Protein AF-A0A370ATW2-F1 (afdb_monomer_lite)

Foldseek 3Di:
DDDDPDDDDDDVVPPPPPPPVCVVVPVVVVVVVVVVVVVVVVVVVVVVVVVVVVPPPVVVVVPDPDDPDHDPCLVVVLVVLVVVLVVQLVVVCVVVPQPLVSQQVSQLVSLLSNLDSVCDDPCCVVCVVVSNCCSRVVSVVVCCCCCPVVVDRDD

Structure (mmCIF, N/CA/C/O backbone):
data_AF-A0A370ATW2-F1
#
_entry.id   AF-A0A370ATW2-F1
#
loop_
_atom_site.group_PDB
_atom_site.id
_atom_site.type_symbol
_atom_site.label_atom_id
_atom_site.label_alt_id
_atom_site.label_comp_id
_atom_site.label_asym_id
_atom_site.label_entity_id
_atom_site.label_seq_id
_atom_site.pdbx_PDB_ins_code
_atom_site.Cartn_x
_atom_site.Cartn_y
_atom_site.Cartn_z
_atom_site.occupancy
_atom_site.B_iso_or_equiv
_atom_site.auth_seq_id
_atom_site.auth_comp_id
_atom_site.auth_asym_id
_atom_site.auth_atom_id
_atom_site.pdbx_PDB_model_num
ATOM 1 N N . MET A 1 1 ? 59.783 -44.662 0.770 1.00 38.22 1 MET A N 1
ATOM 2 C CA . MET A 1 1 ? 60.346 -43.336 0.464 1.00 38.22 1 MET A CA 1
ATOM 3 C C . MET A 1 1 ? 59.428 -42.756 -0.615 1.00 38.22 1 MET A C 1
ATOM 5 O O . MET A 1 1 ? 59.588 -43.138 -1.762 1.00 38.22 1 MET A O 1
ATOM 9 N N . THR A 1 2 ? 58.209 -42.333 -0.234 1.00 39.38 2 THR A N 1
ATOM 10 C CA . THR A 1 2 ? 57.824 -40.945 0.169 1.00 39.38 2 THR A CA 1
ATOM 11 C C . THR A 1 2 ? 57.839 -40.031 -1.059 1.00 39.38 2 THR A C 1
ATOM 13 O O . THR A 1 2 ? 58.892 -39.935 -1.669 1.00 39.38 2 THR A O 1
ATOM 16 N N . GLU A 1 3 ? 56.801 -39.346 -1.531 1.00 46.59 3 GLU A N 1
ATOM 17 C CA . GLU A 1 3 ? 55.401 -39.045 -1.178 1.00 46.59 3 GLU A CA 1
ATOM 18 C C . GLU A 1 3 ? 54.731 -38.719 -2.542 1.00 46.59 3 GLU A C 1
ATOM 20 O O . GLU A 1 3 ? 55.432 -38.392 -3.490 1.00 46.59 3 GLU A O 1
ATOM 25 N N . GLU A 1 4 ? 53.455 -38.977 -2.804 1.00 47.84 4 GLU A N 1
ATOM 26 C CA . GLU A 1 4 ? 52.400 -37.955 -2.745 1.00 47.84 4 GLU A CA 1
ATOM 27 C C . GLU A 1 4 ? 51.065 -38.700 -2.900 1.00 47.84 4 GLU A C 1
ATOM 29 O O . GLU A 1 4 ? 50.554 -38.931 -3.994 1.00 47.84 4 GLU A O 1
ATOM 34 N N . PHE A 1 5 ? 50.527 -39.149 -1.770 1.00 47.31 5 PHE A N 1
ATOM 35 C CA . PHE A 1 5 ? 49.163 -39.654 -1.652 1.00 47.31 5 PHE A CA 1
ATOM 36 C C . PHE A 1 5 ? 48.330 -38.601 -0.919 1.00 47.31 5 PHE A C 1
ATOM 38 O O . PHE A 1 5 ? 47.852 -38.843 0.178 1.00 47.31 5 PHE A O 1
ATOM 45 N N . ILE A 1 6 ? 48.259 -37.387 -1.465 1.00 50.69 6 ILE A N 1
ATOM 46 C CA . ILE A 1 6 ? 47.409 -36.270 -1.020 1.00 50.69 6 ILE A CA 1
ATOM 47 C C . ILE A 1 6 ? 47.307 -35.408 -2.292 1.00 50.69 6 ILE A C 1
ATOM 49 O O . ILE A 1 6 ? 48.334 -34.986 -2.798 1.00 50.69 6 ILE A O 1
ATOM 53 N N . VAL A 1 7 ? 46.199 -35.285 -3.019 1.00 45.03 7 VAL A N 1
ATOM 54 C CA . VAL A 1 7 ? 45.039 -34.437 -2.724 1.00 45.03 7 VAL A CA 1
ATOM 55 C C . VAL A 1 7 ? 43.894 -34.899 -3.650 1.00 45.03 7 VAL A C 1
ATOM 57 O O . VAL A 1 7 ? 43.773 -34.464 -4.793 1.00 45.03 7 VAL A O 1
ATOM 60 N N . LEU A 1 8 ? 43.036 -35.790 -3.170 1.00 54.31 8 LEU A N 1
ATOM 61 C CA . LEU A 1 8 ? 41.600 -35.673 -3.436 1.00 54.31 8 LEU A CA 1
ATOM 62 C C . LEU A 1 8 ? 40.987 -35.190 -2.122 1.00 54.31 8 LEU A C 1
ATOM 64 O O . LEU A 1 8 ? 41.575 -35.462 -1.082 1.00 54.31 8 LEU A O 1
ATOM 68 N N . GLU A 1 9 ? 39.831 -34.521 -2.181 1.00 50.91 9 GLU A N 1
ATOM 69 C CA . GLU A 1 9 ? 39.015 -34.105 -1.021 1.00 50.91 9 GLU A CA 1
ATOM 70 C C . GLU A 1 9 ? 39.275 -32.674 -0.516 1.00 50.91 9 GLU A C 1
ATOM 72 O O . GLU A 1 9 ? 39.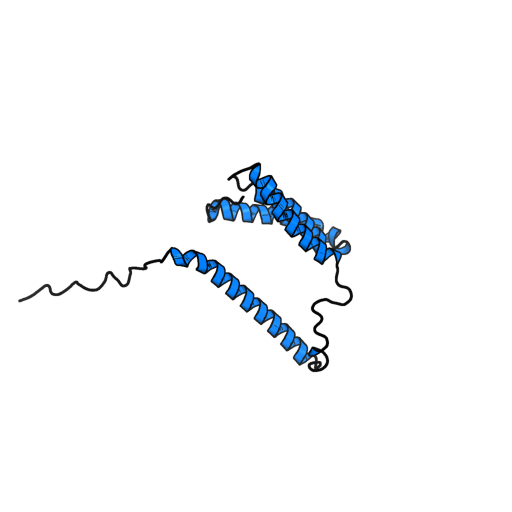836 -32.503 0.556 1.00 50.91 9 GLU A O 1
ATOM 77 N N . ASN A 1 10 ? 38.872 -31.631 -1.271 1.00 45.56 10 ASN A N 1
ATOM 78 C CA . ASN A 1 10 ? 38.431 -30.331 -0.699 1.00 45.56 10 ASN A CA 1
ATOM 79 C C . ASN A 1 10 ? 37.856 -29.306 -1.717 1.00 45.56 10 ASN A C 1
ATOM 81 O O . ASN A 1 10 ? 38.013 -28.101 -1.542 1.00 45.56 10 ASN A O 1
ATOM 85 N N . SER A 1 11 ? 37.169 -29.728 -2.784 1.00 53.19 11 SER A N 1
ATOM 86 C CA . SER A 1 11 ? 36.481 -28.790 -3.703 1.00 53.19 11 SER A CA 1
ATOM 87 C C . SER A 1 11 ? 34.951 -28.889 -3.696 1.00 53.19 11 SER A C 1
ATOM 89 O O . SER A 1 11 ? 34.297 -27.957 -4.157 1.00 53.19 11 SER A O 1
ATOM 91 N N . ASP A 1 12 ? 34.364 -29.925 -3.088 1.00 54.69 12 ASP A N 1
ATOM 92 C CA . ASP A 1 12 ? 32.900 -30.065 -3.017 1.00 54.69 12 ASP A CA 1
ATOM 93 C C . ASP A 1 12 ? 32.266 -29.319 -1.832 1.00 54.69 12 ASP A C 1
ATOM 95 O O . ASP A 1 12 ? 31.125 -28.872 -1.936 1.00 54.69 12 ASP A O 1
ATOM 99 N N . PHE A 1 13 ? 33.004 -29.085 -0.737 1.00 54.44 13 PHE A N 1
ATOM 100 C CA . PHE A 1 13 ? 32.478 -28.405 0.462 1.00 54.44 13 PHE A CA 1
ATOM 101 C C . PHE A 1 13 ? 32.193 -26.905 0.244 1.00 54.44 13 PHE A C 1
ATOM 103 O O . PHE A 1 13 ? 31.425 -26.295 0.985 1.00 54.44 13 PHE A O 1
ATOM 110 N N . LEU A 1 14 ? 32.787 -26.311 -0.796 1.00 55.69 14 LEU A N 1
ATOM 111 C CA . LEU A 1 14 ? 32.572 -24.919 -1.208 1.00 55.69 14 LEU A CA 1
ATOM 112 C C . LEU A 1 14 ? 31.822 -24.806 -2.543 1.00 55.69 14 LEU A C 1
ATOM 114 O O . LEU A 1 14 ? 31.679 -23.707 -3.080 1.00 55.69 14 LEU A O 1
ATOM 118 N N . SER A 1 15 ? 31.300 -25.918 -3.070 1.00 45.50 15 SER A N 1
ATOM 119 C CA . SER A 1 15 ? 30.421 -25.905 -4.238 1.00 45.50 15 SER A CA 1
ATOM 120 C C . SER A 1 15 ? 28.980 -25.631 -3.791 1.00 45.50 15 SER A C 1
ATOM 122 O O . SER A 1 15 ? 28.119 -26.503 -3.696 1.00 45.50 15 SER A O 1
ATOM 124 N N . ILE A 1 16 ? 28.697 -24.370 -3.456 1.00 62.22 16 ILE A N 1
ATOM 125 C CA . ILE A 1 16 ? 27.320 -23.931 -3.230 1.00 62.22 16 ILE A CA 1
ATOM 126 C C . ILE A 1 16 ? 26.632 -23.854 -4.603 1.00 62.22 16 ILE A C 1
ATOM 128 O O . ILE A 1 16 ? 26.653 -22.850 -5.312 1.00 62.22 16 ILE A O 1
ATOM 132 N N . SER A 1 17 ? 26.075 -24.988 -5.029 1.00 55.19 17 SER A N 1
ATOM 133 C CA . SER A 1 17 ? 25.176 -25.057 -6.177 1.00 55.19 17 SER A CA 1
ATOM 134 C C . SER A 1 17 ? 23.873 -24.369 -5.777 1.00 55.19 17 SER A C 1
ATOM 136 O O . SER A 1 17 ? 22.987 -24.962 -5.158 1.00 55.19 17 SER A O 1
ATOM 138 N N . ILE A 1 18 ? 23.799 -23.062 -6.031 1.00 60.59 18 ILE A N 1
ATOM 139 C CA . ILE A 1 18 ? 22.557 -22.310 -5.883 1.00 60.59 18 ILE A CA 1
ATOM 140 C C . ILE A 1 18 ? 21.663 -22.745 -7.034 1.00 60.59 18 ILE A C 1
ATOM 142 O O . ILE A 1 18 ? 21.848 -22.338 -8.177 1.00 60.59 18 ILE A O 1
ATOM 146 N N . ASP A 1 19 ? 20.689 -23.588 -6.715 1.00 61.97 19 ASP A N 1
ATOM 147 C CA . ASP A 1 19 ? 19.604 -23.935 -7.618 1.00 61.97 19 ASP A CA 1
ATOM 148 C C . ASP A 1 19 ? 18.738 -22.682 -7.847 1.00 61.97 19 ASP A C 1
ATOM 150 O O . ASP A 1 19 ? 17.821 -22.356 -7.078 1.00 61.97 19 ASP A O 1
ATOM 154 N N . PHE A 1 20 ? 19.098 -21.910 -8.877 1.00 57.88 20 PHE A N 1
ATOM 155 C CA . PHE A 1 20 ? 18.427 -20.665 -9.251 1.00 57.88 20 PHE A CA 1
ATOM 156 C C . PHE A 1 20 ? 16.940 -20.887 -9.565 1.00 57.88 20 PHE A C 1
ATOM 158 O O . PHE A 1 20 ? 16.147 -19.956 -9.393 1.00 57.88 20 PHE A O 1
ATOM 165 N N . GLU A 1 21 ? 16.529 -22.115 -9.913 1.00 64.8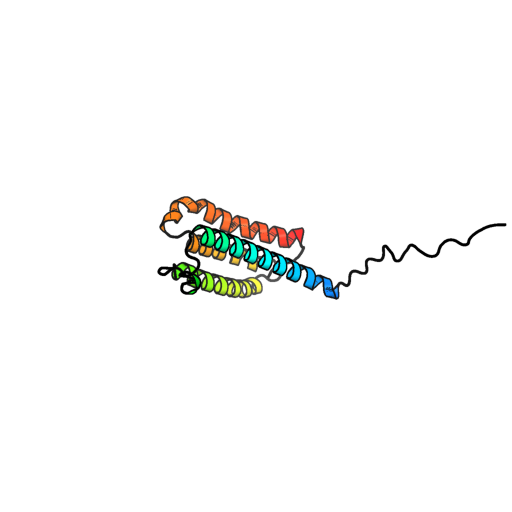1 21 GLU A N 1
ATOM 166 C CA . GLU A 1 21 ? 15.119 -22.454 -10.111 1.00 64.81 21 GLU A CA 1
ATOM 167 C C . GLU A 1 21 ? 14.314 -22.388 -8.814 1.00 64.81 21 GLU A C 1
ATOM 169 O O . GLU A 1 21 ? 13.136 -22.063 -8.864 1.00 64.81 21 GLU A O 1
ATOM 174 N N . LYS A 1 22 ? 14.902 -22.613 -7.632 1.00 63.59 22 LYS A N 1
ATOM 175 C CA . LYS A 1 22 ? 14.167 -22.517 -6.350 1.00 63.59 22 LYS A CA 1
ATOM 176 C C . LYS A 1 22 ? 14.321 -21.178 -5.642 1.00 63.59 22 LYS A C 1
ATOM 178 O O . LYS A 1 22 ? 13.530 -20.868 -4.747 1.00 63.59 22 LYS A O 1
ATOM 183 N N . SER A 1 23 ? 15.299 -20.373 -6.048 1.00 64.00 23 SER A N 1
ATOM 184 C CA . SER A 1 23 ? 15.595 -19.075 -5.432 1.00 64.00 23 SER A CA 1
ATOM 185 C C . SER A 1 23 ? 14.386 -18.125 -5.447 1.00 64.00 23 SER A C 1
ATOM 187 O O . SER A 1 23 ? 14.100 -17.459 -4.450 1.00 64.00 23 SER A O 1
ATOM 189 N N . HIS A 1 24 ? 13.581 -18.138 -6.516 1.00 72.56 24 HIS A N 1
ATOM 190 C CA . HIS A 1 24 ? 12.410 -17.259 -6.631 1.00 72.56 24 HIS A CA 1
ATOM 191 C C . HIS A 1 24 ? 11.300 -17.556 -5.602 1.00 72.56 24 HIS A C 1
ATOM 193 O O . HIS A 1 24 ? 10.506 -16.673 -5.284 1.00 72.56 24 HIS A O 1
ATOM 199 N N . LEU A 1 25 ? 11.254 -18.769 -5.035 1.00 78.31 25 LEU A N 1
ATOM 200 C CA . LEU A 1 25 ? 10.297 -19.144 -3.984 1.00 78.31 25 LEU A CA 1
ATOM 201 C C . LEU A 1 25 ? 10.778 -18.779 -2.577 1.00 78.31 25 LEU A C 1
ATOM 203 O O . LEU A 1 25 ? 9.986 -18.808 -1.630 1.00 78.31 25 LEU A O 1
ATOM 207 N N . PHE A 1 26 ? 12.053 -18.424 -2.423 1.00 80.81 26 PHE A N 1
ATOM 208 C CA . PHE A 1 26 ? 12.638 -18.106 -1.127 1.00 80.81 26 PHE A CA 1
ATOM 209 C C . PHE A 1 26 ? 12.012 -16.847 -0.523 1.00 80.81 26 PHE A C 1
ATOM 211 O O . PHE A 1 26 ? 11.554 -16.865 0.622 1.00 80.81 26 PHE A O 1
ATOM 218 N N . PHE A 1 27 ? 11.906 -15.781 -1.320 1.00 77.69 27 PHE A N 1
ATOM 219 C CA . PHE A 1 27 ? 11.308 -14.524 -0.880 1.00 77.69 27 PHE A CA 1
ATOM 220 C C . PHE A 1 27 ? 9.822 -14.684 -0.488 1.00 77.69 27 PHE A C 1
ATOM 222 O O . PHE A 1 27 ? 9.490 -14.359 0.656 1.00 77.69 27 PHE A O 1
ATOM 229 N N . PRO A 1 28 ? 8.934 -15.274 -1.323 1.00 86.56 28 PRO A N 1
ATOM 230 C CA . PRO A 1 28 ? 7.553 -15.563 -0.928 1.00 86.56 28 PRO A CA 1
ATOM 231 C C . PRO A 1 28 ? 7.439 -16.379 0.363 1.00 86.56 28 PRO A C 1
ATOM 233 O O . PRO A 1 28 ? 6.612 -16.068 1.221 1.00 86.56 28 PRO A O 1
ATOM 236 N N . ARG A 1 29 ? 8.287 -17.401 0.537 1.00 88.38 29 ARG A N 1
ATOM 237 C CA . ARG A 1 29 ? 8.251 -18.275 1.717 1.00 88.38 29 ARG A CA 1
ATOM 238 C C . ARG A 1 29 ? 8.594 -17.522 3.002 1.00 88.38 29 ARG A C 1
ATOM 240 O O . ARG A 1 29 ? 7.919 -17.726 4.011 1.00 88.38 29 ARG A O 1
ATOM 247 N N . ILE A 1 30 ? 9.588 -16.632 2.965 1.00 88.56 30 ILE A N 1
ATOM 248 C CA . ILE A 1 30 ? 9.933 -15.778 4.112 1.00 88.56 30 ILE A CA 1
ATOM 249 C C . ILE A 1 30 ? 8.775 -14.842 4.448 1.00 88.56 30 ILE A C 1
ATOM 251 O O . ILE A 1 30 ? 8.374 -14.770 5.609 1.00 88.56 30 ILE A O 1
ATOM 255 N N . ILE A 1 31 ? 8.210 -14.159 3.449 1.00 89.56 31 ILE A N 1
ATOM 256 C CA . ILE A 1 31 ? 7.111 -13.209 3.665 1.00 89.56 31 ILE A CA 1
ATOM 257 C C . ILE A 1 31 ? 5.895 -13.904 4.288 1.00 89.56 31 ILE A C 1
ATOM 259 O O . ILE A 1 31 ? 5.349 -13.404 5.271 1.00 89.56 31 ILE A O 1
ATOM 263 N N . ILE A 1 32 ? 5.513 -15.086 3.791 1.00 92.31 32 ILE A N 1
ATOM 264 C CA . ILE A 1 32 ? 4.426 -15.885 4.380 1.00 92.31 32 ILE A CA 1
ATOM 265 C C . ILE A 1 32 ? 4.744 -16.245 5.836 1.00 92.31 32 ILE A C 1
ATOM 267 O O . ILE A 1 32 ? 3.882 -16.097 6.703 1.00 92.31 32 ILE A O 1
ATOM 271 N N . GLY A 1 33 ? 5.980 -16.662 6.126 1.00 94.44 33 GLY A N 1
ATOM 272 C CA . GLY A 1 33 ? 6.418 -16.955 7.492 1.00 94.44 33 GLY A CA 1
ATOM 273 C C . GLY A 1 33 ? 6.274 -15.753 8.429 1.00 94.44 33 GLY A C 1
ATOM 274 O O . GLY A 1 33 ? 5.727 -15.885 9.524 1.00 94.44 33 GLY A O 1
ATOM 275 N N . VAL A 1 34 ? 6.689 -14.565 7.980 1.00 92.69 34 VAL A N 1
ATOM 276 C CA . VAL A 1 34 ? 6.551 -13.314 8.745 1.00 92.69 34 VAL A CA 1
ATOM 277 C C . VAL A 1 34 ? 5.079 -12.957 8.971 1.00 92.69 34 VAL A C 1
ATOM 279 O O . VAL A 1 34 ? 4.707 -12.594 10.087 1.00 92.69 34 VAL A O 1
ATOM 282 N N . ILE A 1 35 ? 4.221 -13.100 7.955 1.00 93.19 35 ILE A N 1
ATOM 283 C CA . ILE A 1 35 ? 2.777 -12.836 8.077 1.00 93.19 35 ILE A CA 1
ATOM 284 C C . ILE A 1 35 ? 2.138 -13.772 9.111 1.00 93.19 35 ILE A C 1
ATOM 286 O O . ILE A 1 35 ? 1.406 -13.305 9.985 1.00 93.19 35 ILE A O 1
ATOM 290 N N . ILE A 1 36 ? 2.438 -15.074 9.051 1.00 95.75 36 ILE A N 1
ATOM 291 C CA . ILE A 1 36 ? 1.927 -16.060 10.015 1.00 95.75 36 ILE A CA 1
ATOM 292 C C . ILE A 1 36 ? 2.399 -15.715 11.429 1.00 95.75 36 ILE A C 1
ATOM 294 O O . ILE A 1 36 ? 1.594 -15.712 12.358 1.00 95.75 36 ILE A O 1
ATOM 298 N N . LEU A 1 37 ? 3.678 -15.371 11.596 1.00 95.94 37 LEU A N 1
ATOM 299 C CA . LEU A 1 37 ? 4.233 -14.981 12.891 1.00 95.94 37 LEU A CA 1
ATOM 300 C C . LEU A 1 37 ? 3.501 -13.767 13.481 1.00 95.94 37 LEU A C 1
ATOM 302 O O . LEU A 1 37 ? 3.109 -13.787 14.648 1.00 95.94 37 LEU A O 1
ATOM 306 N N . LEU A 1 38 ? 3.276 -12.723 12.680 1.00 92.88 38 LEU A N 1
ATOM 307 C CA . LEU A 1 38 ? 2.530 -11.539 13.114 1.00 92.88 38 LEU A CA 1
ATOM 308 C C . LEU A 1 38 ? 1.089 -11.886 13.500 1.00 92.88 38 LEU A C 1
ATOM 310 O O . LEU A 1 38 ? 0.603 -11.412 14.529 1.00 92.88 38 LEU A O 1
ATOM 314 N N . LEU A 1 39 ? 0.427 -12.746 12.722 1.00 91.44 39 LEU A N 1
ATOM 315 C CA . LEU A 1 39 ? -0.931 -13.208 13.005 1.00 91.44 39 LEU A CA 1
ATOM 316 C C . LEU A 1 39 ? -0.990 -13.957 14.343 1.00 91.44 39 LEU A C 1
ATOM 318 O O . LEU A 1 39 ? -1.857 -13.668 15.169 1.00 91.44 39 LEU A O 1
ATOM 322 N N . VAL A 1 40 ? -0.028 -14.845 14.603 1.00 95.06 40 VAL A N 1
ATOM 323 C CA . VAL A 1 40 ? 0.096 -15.553 15.885 1.00 95.06 40 VAL A CA 1
ATOM 324 C C . VAL A 1 40 ? 0.297 -14.567 17.036 1.00 95.06 40 VAL A C 1
ATOM 326 O O . VAL A 1 40 ? -0.400 -14.666 18.043 1.00 95.06 40 VAL A O 1
ATOM 329 N N . ILE A 1 41 ? 1.185 -13.579 16.894 1.00 94.00 41 ILE A N 1
ATOM 330 C CA . ILE A 1 41 ? 1.428 -12.568 17.938 1.00 94.00 41 ILE A CA 1
ATOM 331 C C . ILE A 1 41 ? 0.148 -11.789 18.263 1.00 94.00 41 ILE A C 1
ATOM 333 O O . ILE A 1 41 ? -0.167 -11.585 19.438 1.00 94.00 41 ILE A O 1
ATOM 337 N N . ILE A 1 42 ? -0.591 -11.349 17.243 1.00 88.12 42 ILE A N 1
ATOM 338 C CA . ILE A 1 42 ? -1.856 -10.626 17.421 1.00 88.12 42 ILE A CA 1
ATOM 339 C C . ILE A 1 42 ? -2.884 -11.527 18.113 1.00 88.12 42 ILE A C 1
ATOM 341 O O . ILE A 1 42 ? -3.494 -11.109 19.100 1.00 88.12 42 ILE A O 1
ATOM 345 N N . GLY A 1 43 ? -3.023 -12.773 17.651 1.00 86.56 43 GLY A N 1
ATOM 346 C CA . GLY A 1 43 ? -3.930 -13.757 18.237 1.00 86.56 43 GLY A CA 1
ATOM 347 C C . GLY A 1 43 ? -3.625 -14.022 19.711 1.00 86.56 43 GLY A C 1
ATOM 348 O O . GLY A 1 43 ? -4.521 -13.948 20.547 1.00 86.56 43 GLY A O 1
ATOM 349 N N . VAL A 1 44 ? -2.355 -14.242 20.059 1.00 89.62 44 VAL A N 1
ATOM 350 C CA . VAL A 1 44 ? -1.924 -14.460 21.448 1.00 89.62 44 VAL A CA 1
ATOM 351 C C . VAL A 1 44 ? -2.197 -13.230 22.312 1.00 89.62 44 VAL A C 1
ATOM 353 O O . VAL A 1 44 ? -2.740 -13.374 23.406 1.00 89.62 44 VAL A O 1
ATOM 356 N N . LYS A 1 45 ? -1.872 -12.018 21.845 1.00 86.81 45 LYS A N 1
ATOM 357 C CA . LYS A 1 45 ? -2.143 -10.779 22.599 1.00 86.81 45 LYS A CA 1
ATOM 358 C C . LYS A 1 45 ? -3.626 -10.621 22.913 1.00 86.81 45 LYS A C 1
ATOM 360 O O . LYS A 1 45 ? -3.985 -10.302 24.048 1.00 86.81 45 LYS A O 1
ATOM 365 N N . GLU A 1 46 ? -4.472 -10.872 21.924 1.00 83.06 46 GLU A N 1
ATOM 366 C CA . GLU A 1 46 ? -5.917 -10.760 22.067 1.00 83.06 46 GLU A CA 1
ATOM 367 C C . GLU A 1 46 ? -6.476 -11.848 22.998 1.00 83.06 46 GLU A C 1
ATOM 369 O O . GLU A 1 46 ? -7.273 -11.550 23.889 1.00 83.06 46 GLU A O 1
ATOM 374 N N . LEU A 1 47 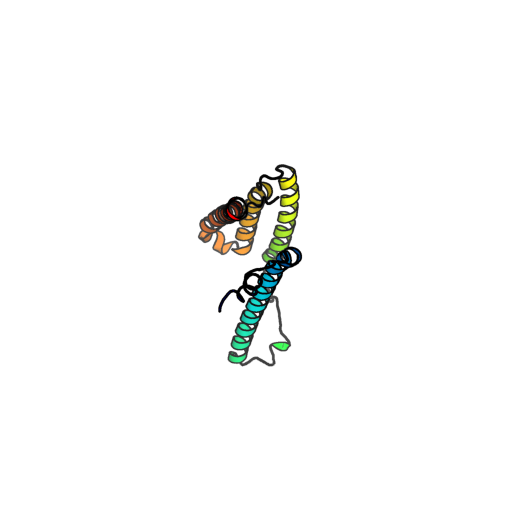? -5.990 -13.089 22.886 1.00 81.50 47 LEU A N 1
ATOM 375 C CA . LEU A 1 47 ? -6.339 -14.178 23.802 1.00 81.50 47 LEU A CA 1
ATOM 376 C C . LEU A 1 47 ? -5.932 -13.862 25.249 1.00 81.50 47 LEU A C 1
ATOM 378 O O . LEU A 1 47 ? -6.751 -13.998 26.155 1.00 81.50 47 LEU A O 1
ATOM 382 N N . VAL A 1 48 ? -4.706 -13.384 25.480 1.00 84.31 48 VAL A N 1
ATOM 383 C CA . VAL A 1 48 ? -4.216 -13.015 26.822 1.00 84.31 48 VAL A CA 1
ATOM 384 C C . VAL A 1 48 ? -5.046 -11.879 27.419 1.00 84.31 48 VAL A C 1
ATOM 386 O O . VAL A 1 48 ? -5.432 -11.949 28.589 1.00 84.31 48 VAL A O 1
ATOM 389 N N . LYS A 1 49 ? -5.363 -10.849 26.624 1.00 81.94 49 LYS A N 1
ATOM 390 C CA . LYS A 1 49 ? -6.230 -9.741 27.047 1.00 81.94 49 LYS A CA 1
ATOM 391 C C . LYS A 1 49 ? -7.611 -10.249 27.478 1.00 81.94 49 LYS A C 1
ATOM 393 O O . LYS A 1 49 ? -8.128 -9.807 28.501 1.00 81.94 49 LYS A O 1
ATOM 398 N N . ARG A 1 50 ? -8.175 -11.215 26.746 1.00 73.31 50 ARG A N 1
ATOM 399 C CA . ARG A 1 50 ? -9.492 -11.812 27.029 1.00 73.31 50 ARG A CA 1
ATOM 400 C C . ARG A 1 50 ? -9.497 -12.728 28.248 1.00 73.31 50 ARG A C 1
ATOM 402 O O . ARG A 1 50 ? -10.431 -12.648 29.041 1.00 73.31 50 ARG A O 1
ATOM 409 N N . ILE A 1 51 ? -8.457 -13.544 28.436 1.00 77.88 51 ILE A N 1
ATOM 410 C CA . ILE A 1 51 ? -8.311 -14.395 29.631 1.00 77.88 51 ILE A CA 1
ATOM 411 C C . ILE A 1 51 ? -8.251 -13.522 30.890 1.00 77.88 51 ILE A C 1
ATOM 413 O O . ILE A 1 51 ? -8.944 -13.802 31.865 1.00 77.88 51 ILE A O 1
ATOM 417 N N . ARG A 1 52 ? -7.494 -12.415 30.851 1.00 76.56 52 ARG A N 1
ATOM 418 C CA . ARG A 1 52 ? -7.432 -11.452 31.965 1.00 76.56 52 ARG A CA 1
ATOM 419 C C . ARG A 1 52 ? -8.761 -10.737 32.234 1.00 76.56 52 ARG A C 1
ATOM 421 O O . ARG A 1 52 ? -8.992 -10.327 33.362 1.00 76.56 52 ARG A O 1
ATOM 428 N N . ALA A 1 53 ? -9.621 -10.593 31.226 1.00 75.25 53 ALA A N 1
ATOM 429 C CA . ALA A 1 53 ? -10.925 -9.943 31.347 1.00 75.25 53 ALA A CA 1
ATOM 430 C C . ALA A 1 53 ? -12.053 -10.877 31.844 1.00 75.25 53 ALA A C 1
ATOM 432 O O . ALA A 1 53 ? -13.192 -10.437 31.950 1.00 75.25 53 ALA A O 1
ATOM 433 N N . GLY A 1 54 ? -11.780 -12.161 32.116 1.00 65.81 54 GLY A N 1
ATOM 434 C CA . GLY A 1 54 ? -12.746 -13.101 32.713 1.00 65.81 54 GLY A CA 1
ATOM 435 C C . GLY A 1 54 ? -13.891 -13.586 31.805 1.00 65.81 54 GLY A C 1
ATOM 436 O O . GLY A 1 54 ? -14.602 -14.516 32.173 1.00 65.81 54 GLY A O 1
ATOM 437 N N . ASN A 1 55 ? -14.043 -13.043 30.593 1.00 59.38 55 ASN A N 1
ATOM 438 C CA . ASN A 1 55 ? -15.185 -13.287 29.696 1.00 59.38 55 ASN A CA 1
ATOM 439 C C . ASN A 1 55 ? -14.925 -14.341 28.600 1.00 59.38 55 ASN A C 1
ATOM 441 O O . ASN A 1 55 ? -15.268 -14.147 27.432 1.00 59.38 55 ASN A O 1
ATOM 445 N N . LEU A 1 56 ? -14.330 -15.489 28.946 1.00 58.03 56 LEU A N 1
ATOM 446 C CA . LEU A 1 56 ? -14.028 -16.546 27.962 1.00 58.03 56 LEU A CA 1
ATOM 447 C C . LEU A 1 56 ? -15.279 -17.177 27.319 1.00 58.03 56 LEU A C 1
ATOM 449 O O . LEU A 1 56 ? -15.232 -17.543 26.147 1.00 58.03 56 LEU A O 1
ATOM 453 N N . LYS A 1 57 ? -16.391 -17.317 28.058 1.00 52.00 57 LYS A N 1
ATOM 454 C CA . LYS A 1 57 ? -17.574 -18.077 27.598 1.00 52.00 57 LYS A CA 1
ATOM 455 C C . LYS A 1 57 ? -18.575 -17.268 26.765 1.00 52.00 57 LYS A C 1
ATOM 457 O O . LYS A 1 57 ? -19.147 -17.819 25.832 1.00 52.00 57 LYS A O 1
ATOM 462 N N . GLU A 1 58 ? -18.757 -15.978 27.037 1.00 52.56 58 GLU A N 1
ATOM 463 C CA . GLU A 1 58 ? -19.651 -15.109 26.245 1.00 52.56 58 GLU A CA 1
ATOM 464 C C . GLU A 1 58 ? -19.013 -14.641 24.925 1.00 52.56 58 GLU A C 1
ATOM 466 O O . GLU A 1 58 ? -19.709 -14.336 23.958 1.00 52.56 58 GLU A O 1
ATOM 471 N N . SER A 1 59 ? -17.679 -14.661 24.838 1.00 49.94 59 SER A N 1
ATOM 472 C CA . SER A 1 59 ? -16.929 -14.098 23.710 1.00 49.94 59 SER A CA 1
ATOM 473 C C . SER A 1 59 ? -16.816 -15.022 22.486 1.00 49.94 59 SER A C 1
ATOM 475 O O . SER A 1 59 ? -16.739 -14.520 21.366 1.00 49.94 59 SER A O 1
ATOM 477 N N . ILE A 1 60 ? -16.880 -16.355 22.643 1.00 53.31 60 ILE A N 1
ATOM 478 C CA . ILE A 1 60 ? -16.847 -17.298 21.497 1.00 53.31 60 ILE A CA 1
ATOM 479 C C . ILE A 1 60 ? -18.081 -17.110 20.597 1.00 53.31 60 ILE A C 1
ATOM 481 O O . ILE A 1 60 ? -17.994 -17.238 19.379 1.00 53.31 60 ILE A O 1
ATOM 485 N N . LYS A 1 61 ? -19.222 -16.732 21.186 1.00 49.97 61 LYS A N 1
ATOM 486 C CA . LYS A 1 61 ? -20.472 -16.464 20.460 1.00 49.97 61 LYS A CA 1
ATOM 487 C C . LYS A 1 61 ? -20.504 -15.070 19.813 1.00 49.97 61 LYS A C 1
ATOM 489 O O . LYS A 1 61 ? -21.335 -14.816 18.949 1.00 49.97 61 LYS A O 1
ATOM 494 N N . GLY A 1 62 ? -19.596 -14.181 20.221 1.00 53.59 62 GLY A N 1
ATOM 495 C CA . GLY A 1 62 ? -19.538 -12.777 19.821 1.00 53.59 62 GLY A CA 1
ATOM 496 C C . GLY A 1 62 ? -18.238 -12.393 19.120 1.00 53.59 62 GLY A C 1
ATOM 497 O O . GLY A 1 62 ? -17.790 -11.259 19.280 1.00 53.59 62 GLY A O 1
ATOM 498 N N . PHE A 1 63 ? -17.603 -13.307 18.373 1.00 51.91 63 PHE A N 1
ATOM 499 C CA . PHE A 1 63 ? -16.431 -12.979 17.554 1.00 51.91 63 PHE A CA 1
ATOM 500 C C . PHE A 1 63 ? -16.848 -12.069 16.386 1.00 51.91 63 PHE A C 1
ATOM 502 O O . PHE A 1 63 ? -17.051 -12.496 15.252 1.00 51.91 63 PHE A O 1
ATOM 509 N N . ARG A 1 64 ? -17.036 -10.788 16.689 1.00 59.19 64 ARG A N 1
ATOM 510 C CA . ARG A 1 64 ? -17.330 -9.738 15.724 1.00 59.19 64 ARG A CA 1
ATOM 511 C C . ARG A 1 64 ? -16.000 -9.189 15.217 1.00 59.19 64 ARG A C 1
ATOM 513 O O . ARG A 1 64 ? -15.330 -8.439 15.913 1.00 59.19 64 ARG A O 1
ATOM 520 N N . PHE A 1 65 ? -15.609 -9.596 14.009 1.00 59.97 65 PHE A N 1
ATOM 521 C CA . PHE A 1 65 ? -14.433 -9.047 13.315 1.00 59.97 65 PHE A CA 1
ATOM 522 C C . PHE A 1 65 ? -14.609 -7.550 12.987 1.00 59.97 65 PHE A C 1
ATOM 524 O O . PHE A 1 65 ? -13.635 -6.822 12.837 1.00 59.97 65 PHE A O 1
ATOM 531 N N . PHE A 1 66 ? -15.864 -7.096 12.919 1.00 59.66 66 PHE A N 1
ATOM 532 C CA . PHE A 1 66 ? -16.258 -5.705 12.731 1.00 59.66 66 PHE A CA 1
ATOM 533 C C . PHE A 1 66 ? -17.047 -5.212 13.942 1.00 59.66 66 PHE A C 1
ATOM 535 O O . PHE A 1 66 ? -18.025 -5.845 14.341 1.00 59.66 66 PHE A O 1
ATOM 542 N N . GLU A 1 67 ? -16.645 -4.074 14.510 1.00 66.69 67 GLU A N 1
ATOM 543 C CA . GLU A 1 67 ? -17.465 -3.359 15.489 1.00 66.69 67 GLU A CA 1
ATOM 544 C C . GLU A 1 67 ? -18.797 -2.915 14.862 1.00 66.69 67 GLU A C 1
ATOM 546 O O . GLU A 1 67 ? -18.901 -2.685 13.655 1.00 66.69 67 GLU A O 1
ATOM 551 N N . GLU A 1 68 ? -19.831 -2.792 15.694 1.00 62.19 68 GLU A N 1
ATOM 552 C CA . GLU A 1 68 ? -21.227 -2.586 15.278 1.00 62.19 68 GLU A CA 1
ATOM 553 C C . GLU A 1 68 ? -21.456 -1.286 14.478 1.00 62.19 68 GLU A C 1
ATOM 555 O O . GLU A 1 68 ? -22.395 -1.211 13.691 1.00 62.19 68 GLU A O 1
ATOM 560 N N . ASN A 1 69 ? -20.543 -0.312 14.586 1.00 66.31 69 ASN A N 1
ATOM 561 C CA . ASN A 1 69 ? -20.523 0.939 13.818 1.00 66.31 69 ASN A CA 1
ATOM 562 C C . ASN A 1 69 ? -19.189 1.146 13.077 1.00 66.31 69 ASN A C 1
ATOM 564 O O . ASN A 1 69 ? -18.590 2.219 13.143 1.00 66.31 69 ASN A O 1
ATOM 568 N N . TYR A 1 70 ? -18.686 0.117 12.389 1.00 68.94 70 TYR A N 1
ATOM 569 C CA . TYR A 1 70 ? -17.454 0.260 11.610 1.00 68.94 70 TYR A CA 1
ATOM 570 C C . TYR A 1 70 ? -17.593 1.306 10.487 1.00 68.94 70 TYR A C 1
ATOM 572 O O . TYR A 1 70 ? -18.642 1.449 9.850 1.00 68.94 70 TYR A O 1
ATOM 580 N N . ASP A 1 71 ? -16.502 2.023 10.213 1.00 78.94 71 ASP A N 1
ATOM 581 C CA . ASP A 1 71 ? -16.453 3.056 9.179 1.00 78.94 71 ASP A CA 1
ATOM 582 C C . ASP A 1 71 ? -16.449 2.418 7.777 1.00 78.94 71 ASP A C 1
ATOM 584 O O . ASP A 1 71 ? -15.410 2.086 7.195 1.00 78.94 71 ASP A O 1
ATOM 588 N N . LYS A 1 72 ? -17.658 2.210 7.242 1.00 81.88 72 LYS A N 1
ATOM 589 C CA . LYS A 1 72 ? -17.901 1.631 5.911 1.00 81.88 72 LYS A CA 1
ATOM 590 C C . LYS A 1 72 ? -17.182 2.411 4.815 1.00 81.88 72 LYS A C 1
ATOM 592 O O . LYS A 1 72 ? -16.687 1.805 3.869 1.00 81.88 72 LYS A O 1
ATOM 597 N N . LEU A 1 73 ? -17.106 3.736 4.943 1.00 84.31 73 LEU A N 1
ATOM 598 C CA . LEU A 1 73 ? -16.467 4.592 3.952 1.00 84.31 73 LEU A CA 1
ATOM 599 C C . LEU A 1 73 ? -14.958 4.348 3.923 1.00 84.31 73 LEU A C 1
ATOM 601 O O . LEU A 1 73 ? -14.394 4.211 2.839 1.00 84.31 73 LEU A O 1
ATOM 605 N N . LYS A 1 74 ? -14.315 4.200 5.086 1.00 84.31 74 LYS A N 1
ATOM 606 C CA . LYS A 1 74 ? -12.896 3.821 5.146 1.00 84.31 74 LYS A CA 1
ATOM 607 C C . LYS A 1 74 ? -12.639 2.447 4.551 1.00 84.31 74 LYS A C 1
ATOM 609 O O . LYS A 1 74 ? -11.683 2.283 3.796 1.00 84.31 74 LYS A O 1
ATOM 614 N N . LEU A 1 75 ? -13.491 1.473 4.857 1.00 85.81 75 LEU A N 1
ATOM 615 C CA . LEU A 1 75 ? -13.304 0.105 4.385 1.00 85.81 75 LEU A CA 1
ATOM 616 C C . LEU A 1 75 ? -13.487 -0.007 2.870 1.00 85.81 75 LEU A C 1
ATOM 618 O O . LEU A 1 75 ? -12.557 -0.386 2.157 1.00 85.81 75 LEU A O 1
ATOM 622 N N . TYR A 1 76 ? -14.663 0.364 2.366 1.00 88.88 76 TYR A N 1
ATOM 623 C CA . TYR A 1 76 ? -14.957 0.263 0.939 1.00 88.88 76 TYR A CA 1
ATOM 624 C C . TYR A 1 76 ? -14.133 1.261 0.126 1.00 88.88 76 TYR A C 1
ATOM 626 O O . TYR A 1 76 ? -13.644 0.912 -0.945 1.00 88.88 76 TYR A O 1
ATOM 634 N N . GLY A 1 77 ? -13.894 2.464 0.655 1.00 87.88 77 GLY A N 1
ATOM 635 C CA . GLY A 1 77 ? -13.039 3.457 0.011 1.00 87.88 77 GLY A CA 1
ATOM 636 C C . GLY A 1 77 ? -11.598 2.976 -0.151 1.00 87.88 77 GLY A C 1
ATOM 637 O O . GLY A 1 77 ? -11.000 3.227 -1.195 1.00 87.88 77 GLY A O 1
ATOM 638 N N . SER A 1 78 ? -11.054 2.230 0.817 1.00 89.19 78 SER A N 1
ATOM 639 C CA . SER A 1 78 ? -9.702 1.666 0.708 1.00 89.19 78 SER A CA 1
ATOM 640 C C . SER A 1 78 ? -9.642 0.589 -0.371 1.00 89.19 78 SER A C 1
ATOM 642 O O . SER A 1 78 ? -8.741 0.605 -1.204 1.00 89.19 78 SER A O 1
ATOM 644 N N . ILE A 1 79 ? -10.632 -0.309 -0.407 1.00 90.94 79 ILE A N 1
ATOM 645 C CA . ILE A 1 79 ? -10.719 -1.372 -1.421 1.00 90.94 79 ILE A CA 1
ATOM 646 C C . ILE A 1 79 ? -10.815 -0.767 -2.827 1.00 90.94 79 ILE A C 1
ATOM 648 O O . ILE A 1 79 ? -10.056 -1.146 -3.718 1.00 90.94 79 ILE A O 1
ATOM 652 N N . VAL A 1 80 ? -11.707 0.211 -3.014 1.00 93.12 80 VAL A N 1
ATOM 653 C CA . VAL A 1 80 ? -11.871 0.909 -4.296 1.00 93.12 80 VAL A CA 1
ATOM 654 C C . VAL A 1 80 ? -10.594 1.655 -4.676 1.00 93.12 80 VAL A C 1
ATOM 656 O O . VAL A 1 80 ? -10.163 1.565 -5.820 1.00 93.12 80 VAL A O 1
ATOM 659 N N . SER A 1 81 ? -9.942 2.335 -3.729 1.00 91.75 81 SER A N 1
ATOM 660 C CA . SER A 1 81 ? -8.687 3.054 -3.995 1.00 91.75 81 SER A CA 1
ATOM 661 C C . SER A 1 81 ? -7.576 2.115 -4.464 1.00 91.75 81 SER A C 1
ATOM 663 O O . SER A 1 81 ? -6.845 2.462 -5.389 1.00 91.75 81 SER A O 1
ATOM 665 N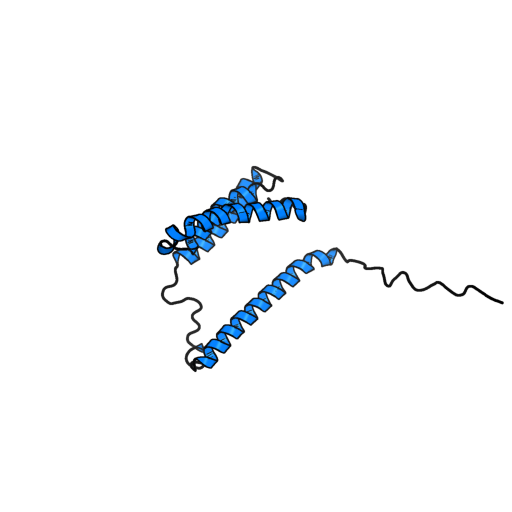 N . VAL A 1 82 ? -7.469 0.917 -3.878 1.00 91.44 82 VAL A N 1
ATOM 666 C CA . VAL A 1 82 ? -6.499 -0.109 -4.299 1.00 91.44 82 VAL A CA 1
ATOM 667 C C . VAL A 1 82 ? -6.812 -0.628 -5.704 1.00 91.44 82 VAL A C 1
ATOM 669 O O . VAL A 1 82 ? -5.910 -0.729 -6.533 1.00 91.44 82 VAL A O 1
ATOM 672 N N . ALA A 1 83 ? -8.081 -0.915 -6.004 1.00 92.94 83 ALA A N 1
ATOM 673 C CA . ALA A 1 83 ? -8.482 -1.342 -7.344 1.00 92.94 83 ALA A CA 1
ATOM 674 C C . ALA A 1 83 ? -8.183 -0.258 -8.397 1.00 92.94 83 ALA A C 1
ATOM 676 O O . ALA A 1 83 ? -7.584 -0.548 -9.434 1.00 92.94 83 ALA A O 1
ATOM 677 N N . CYS A 1 84 ? -8.526 1.000 -8.100 1.00 92.62 84 CYS A N 1
ATOM 678 C CA . CYS A 1 84 ? -8.204 2.147 -8.947 1.00 92.62 84 CYS A CA 1
ATOM 679 C C . CYS A 1 84 ? -6.693 2.298 -9.144 1.00 92.62 84 CYS A C 1
ATOM 681 O O . CYS A 1 84 ? -6.252 2.540 -10.262 1.00 92.62 84 CYS A O 1
ATOM 683 N N . TYR A 1 85 ? -5.894 2.131 -8.089 1.00 90.50 85 TYR A N 1
ATOM 684 C CA . TYR A 1 85 ? -4.437 2.216 -8.168 1.00 90.50 85 TYR A CA 1
ATOM 685 C C . TYR A 1 85 ? -3.850 1.214 -9.166 1.00 90.50 85 TYR A C 1
ATOM 687 O O . TYR A 1 85 ? -3.079 1.615 -10.034 1.00 90.50 85 TYR A O 1
ATOM 695 N N . PHE A 1 86 ? -4.252 -0.059 -9.105 1.00 90.00 86 PHE A N 1
ATOM 696 C CA . PHE A 1 86 ? -3.773 -1.057 -10.067 1.00 90.00 86 PHE A CA 1
ATOM 697 C C . PHE A 1 86 ? -4.214 -0.747 -11.498 1.00 90.00 86 PHE A C 1
ATOM 699 O O . PHE A 1 86 ? -3.419 -0.872 -12.427 1.00 90.00 86 PHE A O 1
ATOM 706 N N . TYR A 1 87 ? -5.455 -0.290 -11.671 1.00 91.31 87 TYR A N 1
ATOM 707 C CA . TYR A 1 87 ? -5.975 0.098 -12.978 1.00 91.31 87 TYR A CA 1
ATOM 708 C C . TYR A 1 87 ? -5.202 1.279 -13.590 1.00 91.31 87 TYR A C 1
ATOM 710 O O . TYR A 1 87 ? -4.778 1.220 -14.744 1.00 91.31 87 TYR A O 1
ATOM 718 N N . PHE A 1 88 ? -4.967 2.342 -12.815 1.00 88.75 88 PHE A N 1
ATOM 719 C CA . PHE A 1 88 ? -4.217 3.507 -13.287 1.00 88.75 88 PHE A CA 1
ATOM 720 C C . PHE A 1 88 ? -2.733 3.208 -13.497 1.00 88.75 88 PHE A C 1
ATOM 722 O O . PHE A 1 88 ? -2.154 3.750 -14.436 1.00 88.75 88 PHE A O 1
ATOM 729 N N . MET A 1 89 ? -2.134 2.335 -12.683 1.00 87.19 89 MET A N 1
ATOM 730 C CA . MET A 1 89 ? -0.742 1.925 -12.861 1.00 87.19 89 MET A CA 1
ATOM 731 C C . MET A 1 89 ? -0.534 1.266 -14.228 1.00 87.19 89 MET A C 1
ATOM 733 O O . MET A 1 89 ? 0.414 1.627 -14.917 1.00 87.19 89 MET A O 1
ATOM 737 N N . ASP A 1 90 ? -1.427 0.363 -14.651 1.00 86.31 90 ASP A N 1
ATOM 738 C CA . ASP A 1 90 ? -1.340 -0.265 -15.979 1.00 86.31 90 ASP A CA 1
ATOM 739 C C . ASP A 1 90 ? -1.498 0.774 -17.100 1.00 86.31 90 ASP A C 1
ATOM 741 O O . ASP A 1 90 ? -0.689 0.831 -18.025 1.00 86.31 90 ASP A O 1
ATOM 745 N N . ILE A 1 91 ? -2.487 1.666 -16.995 1.00 87.88 91 ILE A N 1
ATOM 746 C CA . ILE A 1 91 ? -2.710 2.705 -18.011 1.00 87.88 91 ILE A CA 1
ATOM 747 C C . ILE A 1 91 ? -1.500 3.632 -18.133 1.00 87.88 91 ILE A C 1
ATOM 749 O O . ILE A 1 91 ? -0.990 3.828 -19.233 1.00 87.88 91 ILE A O 1
ATOM 753 N N . ILE A 1 92 ? -1.037 4.211 -17.024 1.00 85.56 92 ILE A N 1
ATOM 754 C CA . ILE A 1 92 ? 0.051 5.197 -17.026 1.00 85.56 92 ILE A CA 1
ATOM 755 C C . ILE A 1 92 ? 1.386 4.522 -17.364 1.00 85.56 92 ILE A C 1
ATOM 757 O O . ILE A 1 92 ? 2.181 5.096 -18.110 1.00 85.56 92 ILE A O 1
ATOM 761 N N . GLY A 1 93 ? 1.609 3.292 -16.896 1.00 83.19 93 GLY A N 1
ATOM 762 C CA . GLY A 1 93 ? 2.791 2.501 -17.241 1.00 83.19 93 GLY A CA 1
ATOM 763 C C . GLY A 1 93 ? 2.898 2.218 -18.741 1.00 83.19 93 GLY A C 1
ATOM 764 O O . GLY A 1 93 ? 3.988 2.289 -19.307 1.00 83.19 93 GLY A O 1
ATOM 765 N N . ARG A 1 94 ? 1.767 2.018 -19.438 1.00 83.75 94 ARG A N 1
ATOM 766 C CA . ARG A 1 94 ? 1.752 1.901 -20.910 1.00 83.75 94 ARG A CA 1
ATOM 767 C C . ARG A 1 94 ? 2.157 3.192 -21.625 1.00 83.75 94 ARG A C 1
ATOM 769 O O . ARG A 1 94 ? 2.728 3.113 -22.709 1.00 83.75 94 ARG A O 1
ATOM 776 N N . PHE A 1 95 ? 1.881 4.365 -21.048 1.00 83.19 95 PHE A N 1
ATOM 777 C CA . PHE A 1 95 ? 2.312 5.651 -21.614 1.00 83.19 95 PHE A CA 1
ATOM 778 C C . PHE A 1 95 ? 3.808 5.929 -21.390 1.00 83.19 95 PHE A C 1
ATOM 780 O O . PHE A 1 95 ? 4.435 6.557 -22.242 1.00 83.19 95 PHE A O 1
ATOM 787 N N . PHE A 1 96 ? 4.389 5.451 -20.283 1.00 76.94 96 PHE A N 1
ATOM 788 C CA . PHE A 1 96 ? 5.803 5.649 -19.930 1.00 76.94 96 PHE A CA 1
ATOM 789 C C . PHE A 1 96 ? 6.537 4.314 -19.708 1.00 76.94 96 PHE A C 1
ATOM 791 O O . PHE A 1 96 ? 6.969 4.023 -18.587 1.00 76.94 96 PHE A O 1
ATOM 798 N N . PRO A 1 97 ? 6.721 3.500 -20.764 1.00 74.00 97 PRO A N 1
ATOM 799 C CA . PRO A 1 97 ? 7.301 2.170 -20.627 1.00 74.00 97 PRO A CA 1
ATOM 800 C C . PRO A 1 97 ? 8.746 2.226 -20.111 1.00 74.00 97 PRO A C 1
ATOM 802 O O . PRO A 1 97 ? 9.543 3.060 -20.543 1.00 74.00 97 PRO A O 1
ATOM 805 N N . ASN A 1 98 ? 9.089 1.295 -19.213 1.00 68.75 98 ASN A N 1
ATOM 806 C CA . ASN A 1 98 ? 10.441 1.033 -18.689 1.00 68.75 98 ASN A CA 1
ATOM 807 C C . ASN A 1 98 ? 11.118 2.189 -17.928 1.00 68.75 98 ASN A C 1
ATOM 809 O O . ASN A 1 98 ? 12.324 2.144 -17.693 1.00 68.75 98 ASN A O 1
ATOM 813 N N . GLN A 1 99 ? 10.371 3.218 -17.518 1.00 72.06 99 GLN A N 1
ATOM 814 C CA . GLN A 1 99 ? 10.922 4.345 -16.750 1.00 72.06 99 GLN A CA 1
ATOM 815 C C . GLN A 1 99 ? 10.555 4.294 -15.254 1.00 72.06 99 GLN A C 1
ATOM 817 O O . GLN A 1 99 ? 11.067 5.090 -14.467 1.00 72.06 99 GLN A O 1
ATOM 822 N N . GLY A 1 100 ? 9.657 3.390 -14.835 1.00 75.44 100 GLY A N 1
ATOM 823 C CA . GLY A 1 100 ? 9.144 3.327 -13.456 1.00 75.44 100 GLY A CA 1
ATOM 824 C C . GLY A 1 100 ? 8.352 4.561 -13.020 1.00 75.44 100 GLY A C 1
ATOM 825 O O . GLY A 1 100 ? 8.064 4.731 -11.835 1.00 75.44 100 GLY A O 1
ATOM 826 N N . LEU A 1 101 ? 8.016 5.442 -13.967 1.00 79.19 101 LEU A N 1
ATOM 827 C CA . LEU A 1 101 ? 7.239 6.653 -13.726 1.00 79.19 101 LEU A CA 1
ATOM 828 C C . LEU A 1 101 ? 5.754 6.336 -13.521 1.00 79.19 101 LEU A C 1
ATOM 830 O O . LEU A 1 101 ? 5.097 7.054 -12.768 1.00 79.19 101 LEU A O 1
ATOM 834 N N . GLY A 1 102 ? 5.248 5.249 -14.120 1.00 81.69 102 GLY A N 1
ATOM 835 C CA . GLY A 1 102 ? 3.888 4.752 -13.905 1.00 81.69 102 GLY A CA 1
ATOM 836 C C . GLY A 1 102 ? 3.611 4.506 -12.426 1.00 81.69 102 GLY A C 1
ATOM 837 O O . GLY A 1 102 ? 2.673 5.080 -11.861 1.00 81.69 102 GLY A O 1
ATOM 838 N N . PHE A 1 103 ? 4.497 3.763 -11.765 1.00 85.31 103 PHE A N 1
ATOM 839 C CA . PHE A 1 103 ? 4.475 3.583 -10.317 1.00 85.31 103 PHE A CA 1
ATOM 840 C C . PHE A 1 103 ? 4.488 4.907 -9.534 1.00 85.31 103 PHE A C 1
ATOM 842 O O . PHE A 1 103 ? 3.625 5.107 -8.677 1.00 85.31 103 PHE A O 1
ATOM 849 N N . LEU A 1 104 ? 5.434 5.817 -9.799 1.00 86.44 104 LEU A N 1
ATOM 850 C CA . LEU A 1 104 ? 5.601 7.041 -9.000 1.00 86.44 104 LEU A CA 1
ATOM 851 C C . LEU A 1 104 ? 4.390 7.979 -9.124 1.00 86.44 104 LEU A C 1
ATOM 853 O O . LEU A 1 104 ? 3.835 8.416 -8.113 1.00 86.44 104 LEU A O 1
ATOM 857 N N . ILE A 1 105 ? 3.960 8.250 -10.360 1.00 87.19 105 ILE A N 1
ATOM 858 C CA . ILE A 1 105 ? 2.859 9.174 -10.663 1.00 87.19 105 ILE A CA 1
ATOM 859 C C . ILE A 1 105 ? 1.537 8.638 -10.113 1.00 87.19 105 ILE A C 1
ATOM 861 O O . ILE A 1 105 ? 0.726 9.423 -9.632 1.00 87.19 105 ILE A O 1
ATOM 865 N N . THR A 1 106 ? 1.329 7.320 -10.133 1.00 87.88 106 THR A N 1
ATOM 866 C CA . THR A 1 106 ? 0.099 6.702 -9.612 1.00 87.88 106 THR A CA 1
ATOM 867 C C . THR A 1 106 ? 0.125 6.566 -8.086 1.00 87.88 106 THR A C 1
ATOM 869 O O . THR A 1 106 ? -0.902 6.722 -7.422 1.00 87.88 106 THR A O 1
ATOM 872 N N . SER A 1 107 ? 1.300 6.325 -7.498 1.00 87.88 107 SER A N 1
ATOM 873 C CA . SER A 1 107 ? 1.453 6.131 -6.050 1.00 87.88 107 SER A CA 1
ATOM 874 C C . SER A 1 107 ? 1.254 7.408 -5.244 1.00 87.88 107 SER A C 1
ATOM 876 O O . SER A 1 107 ? 0.706 7.335 -4.148 1.00 87.88 107 SER A O 1
ATOM 878 N N . ILE A 1 108 ? 1.660 8.573 -5.759 1.00 89.56 108 ILE A N 1
ATOM 879 C CA . ILE A 1 108 ? 1.469 9.860 -5.067 1.00 89.56 108 ILE A CA 1
ATOM 880 C C . ILE A 1 108 ? -0.024 10.143 -4.786 1.00 89.56 108 ILE A C 1
ATOM 882 O O . ILE A 1 108 ? -0.381 10.279 -3.616 1.00 89.56 108 ILE A O 1
ATOM 886 N N . PRO A 1 109 ? -0.934 10.192 -5.780 1.00 89.81 109 PRO A N 1
ATOM 887 C CA . PRO A 1 109 ? -2.352 10.434 -5.525 1.00 89.81 109 PRO A CA 1
ATOM 888 C C . PRO A 1 109 ? -2.999 9.293 -4.733 1.00 89.81 109 PRO A C 1
ATOM 890 O O . PRO A 1 109 ? -3.842 9.558 -3.879 1.00 89.81 109 PRO A O 1
ATOM 893 N N . PHE A 1 110 ? -2.583 8.040 -4.947 1.00 90.88 110 PHE A N 1
ATOM 894 C CA . PHE A 1 110 ? -3.074 6.907 -4.162 1.00 90.88 110 PHE A CA 1
ATOM 895 C C . PHE A 1 110 ? -2.734 7.045 -2.672 1.00 90.88 110 PHE A C 1
ATOM 897 O O . PHE A 1 110 ? -3.627 6.949 -1.830 1.00 90.88 110 PHE A O 1
ATOM 904 N N . MET A 1 111 ? -1.472 7.329 -2.335 1.00 89.62 111 MET A N 1
ATOM 905 C CA . MET A 1 111 ? -1.041 7.527 -0.949 1.00 89.62 111 MET A CA 1
ATOM 906 C C . MET A 1 111 ? -1.734 8.727 -0.311 1.00 89.62 111 MET A C 1
ATOM 908 O O . MET A 1 111 ? -2.094 8.664 0.866 1.00 89.62 111 MET A O 1
ATOM 912 N N . PHE A 1 112 ? -1.991 9.785 -1.082 1.00 88.94 112 PHE A N 1
ATOM 913 C CA . PHE A 1 112 ? -2.735 10.944 -0.608 1.00 88.94 112 PHE A CA 1
ATOM 914 C C . PHE A 1 112 ? -4.186 10.586 -0.264 1.00 88.94 112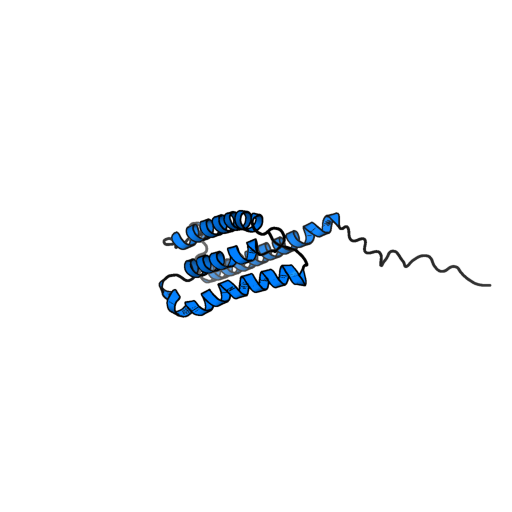 PHE A C 1
ATOM 916 O O . PHE A 1 112 ? -4.639 10.870 0.846 1.00 88.94 112 PHE A O 1
ATOM 923 N N . ILE A 1 113 ? -4.898 9.918 -1.180 1.00 88.31 113 ILE A N 1
ATOM 924 C CA . ILE A 1 113 ? -6.292 9.492 -0.987 1.00 88.31 113 ILE A CA 1
ATOM 925 C C . ILE A 1 113 ? -6.394 8.519 0.188 1.00 88.31 113 ILE A C 1
ATOM 927 O O . ILE A 1 113 ? -7.246 8.705 1.054 1.00 88.31 113 ILE A O 1
ATOM 931 N N . MET A 1 114 ? -5.502 7.529 0.270 1.00 87.31 114 MET A N 1
ATOM 932 C CA . MET A 1 114 ? -5.470 6.565 1.372 1.00 87.31 114 MET A CA 1
ATOM 933 C C . MET A 1 114 ? -5.208 7.242 2.717 1.00 87.31 114 MET A C 1
ATOM 935 O O . MET A 1 114 ? -5.933 7.009 3.683 1.00 87.31 114 MET A O 1
ATOM 939 N N . SER A 1 115 ? -4.213 8.123 2.788 1.00 85.62 115 SER A N 1
ATOM 940 C CA . SER A 1 115 ? -3.897 8.844 4.024 1.00 85.62 115 SER A CA 1
ATOM 941 C C . SER A 1 115 ? -5.042 9.765 4.452 1.00 85.62 115 SER A C 1
ATOM 943 O O . SER A 1 115 ? -5.367 9.844 5.637 1.00 85.62 115 SER A O 1
ATOM 945 N N . PHE A 1 116 ? -5.700 10.423 3.492 1.00 83.50 116 PHE A N 1
ATOM 946 C CA . PHE A 1 116 ? -6.884 11.239 3.746 1.00 83.50 116 PHE A CA 1
ATOM 947 C C . PHE A 1 116 ? -8.052 10.402 4.278 1.00 83.50 116 PHE A C 1
ATOM 949 O O . PHE A 1 116 ? -8.673 10.758 5.283 1.00 83.50 116 PHE A O 1
ATOM 956 N N . LEU A 1 117 ? -8.322 9.270 3.626 1.00 85.12 117 LEU A N 1
ATOM 957 C CA . LEU A 1 117 ? -9.405 8.363 3.976 1.00 85.12 117 LEU A CA 1
ATOM 958 C C . LEU A 1 117 ? -9.216 7.800 5.393 1.00 85.12 117 LEU A C 1
ATOM 960 O O . LEU A 1 117 ? -10.155 7.791 6.187 1.00 85.12 117 LEU A O 1
ATOM 964 N N . LEU A 1 118 ? -7.996 7.382 5.739 1.00 82.12 118 LEU A N 1
ATOM 965 C CA . LEU A 1 118 ? -7.702 6.710 7.006 1.00 82.12 118 LEU A CA 1
ATOM 966 C C . LEU A 1 118 ? -7.675 7.659 8.216 1.00 82.12 118 LEU A C 1
ATOM 968 O O . LEU A 1 118 ? -8.244 7.316 9.260 1.00 82.12 118 LEU A O 1
ATOM 972 N N . VAL A 1 119 ? -7.083 8.855 8.086 1.00 79.94 119 VAL A N 1
ATOM 973 C CA . VAL A 1 119 ? -6.946 9.828 9.195 1.00 79.94 119 VAL A CA 1
ATOM 974 C C . VAL A 1 119 ? -8.300 10.389 9.651 1.00 79.94 119 VAL A C 1
ATOM 976 O O . VAL A 1 119 ? -8.471 10.730 10.823 1.00 79.94 119 VAL A O 1
ATOM 979 N N . GLY A 1 120 ? -9.300 10.403 8.765 1.00 68.31 120 GLY A N 1
ATOM 980 C CA . GLY A 1 120 ? -10.634 10.917 9.066 1.00 68.31 120 GLY A CA 1
ATOM 981 C C . GLY A 1 120 ? -10.682 12.448 9.163 1.00 68.31 120 GLY A C 1
ATOM 9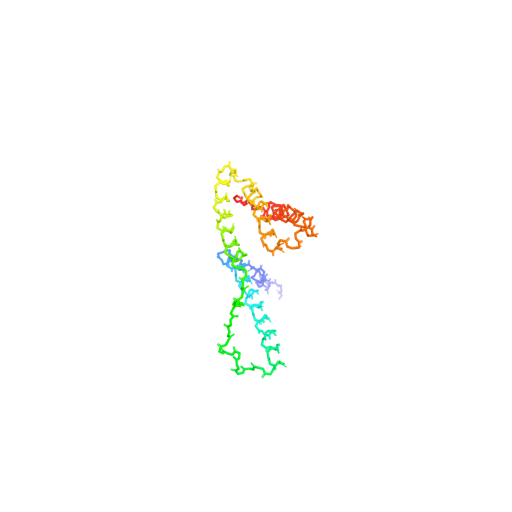82 O O . GLY A 1 120 ? -9.674 13.133 9.348 1.00 68.31 120 GLY A O 1
ATOM 983 N N . LYS A 1 121 ? -11.890 13.004 9.021 1.00 64.75 121 LYS A N 1
ATOM 984 C CA . LYS A 1 121 ? -12.120 14.456 8.888 1.00 64.75 121 LYS A CA 1
ATOM 985 C C . LYS A 1 121 ? -11.655 15.272 10.102 1.00 64.75 121 LYS A C 1
ATOM 987 O O . LYS A 1 121 ? -11.212 16.405 9.933 1.00 64.75 121 LYS A O 1
ATOM 992 N N . GLU A 1 122 ? -11.737 14.699 11.300 1.00 62.19 122 GLU A N 1
ATOM 993 C CA . GLU A 1 122 ? -11.477 15.402 12.564 1.00 62.19 122 GLU A CA 1
ATOM 994 C C . GLU A 1 122 ? -9.984 15.664 12.804 1.00 62.19 122 GLU A C 1
ATOM 996 O O . GLU A 1 122 ? -9.604 16.741 13.258 1.00 62.19 122 GLU A O 1
ATOM 1001 N N . ASN A 1 123 ? -9.116 14.737 12.393 1.00 66.31 123 ASN A N 1
ATOM 1002 C CA . ASN A 1 123 ? -7.669 14.824 12.615 1.00 66.31 123 ASN A CA 1
ATOM 1003 C C . ASN A 1 123 ? -6.898 15.389 11.413 1.00 66.31 123 ASN A C 1
ATOM 1005 O O . ASN A 1 123 ? -5.675 15.563 11.484 1.00 66.31 123 ASN A O 1
ATOM 1009 N N . PHE A 1 124 ? -7.600 15.702 10.316 1.00 64.62 124 PHE A N 1
ATOM 1010 C CA . PHE A 1 124 ? -6.991 16.119 9.055 1.00 64.62 124 PHE A CA 1
ATOM 1011 C C . PHE A 1 124 ? -6.190 17.417 9.184 1.00 64.62 124 PHE A C 1
ATOM 1013 O O . PHE A 1 124 ? -5.091 17.512 8.649 1.00 64.62 124 PHE A O 1
ATOM 1020 N N . LYS A 1 125 ? -6.696 18.414 9.923 1.00 64.00 125 LYS A N 1
ATOM 1021 C CA . LYS A 1 125 ? -6.003 19.708 10.071 1.00 64.00 125 LYS A CA 1
ATOM 1022 C C . LYS A 1 125 ? -4.652 19.576 10.775 1.00 64.00 125 LYS A C 1
ATOM 1024 O O . LYS A 1 125 ? -3.718 20.280 10.408 1.00 64.00 125 LYS A O 1
ATOM 1029 N N . ILE A 1 126 ? -4.561 18.669 11.746 1.00 70.19 126 ILE A N 1
ATOM 1030 C CA . ILE A 1 126 ? -3.364 18.455 12.566 1.00 70.19 126 ILE A CA 1
ATOM 1031 C C . ILE A 1 126 ? -2.320 17.647 11.785 1.00 70.19 126 ILE A C 1
ATOM 1033 O O . ILE A 1 126 ? -1.148 18.003 11.772 1.00 70.19 126 ILE A O 1
ATOM 1037 N N . HIS A 1 127 ? -2.747 16.604 11.069 1.00 76.56 127 HIS A N 1
ATOM 1038 C CA . HIS A 1 127 ? -1.836 15.670 10.395 1.00 76.56 127 HIS A CA 1
ATOM 1039 C C . HIS A 1 127 ? -1.589 15.992 8.916 1.00 76.56 127 HIS A C 1
ATOM 1041 O O . HIS A 1 127 ? -0.886 15.251 8.232 1.00 76.56 127 HIS A O 1
ATOM 1047 N N . ARG A 1 128 ? -2.142 17.097 8.397 1.00 76.38 128 ARG A N 1
ATOM 1048 C CA . ARG A 1 128 ? -2.068 17.470 6.974 1.00 76.38 128 ARG A CA 1
ATOM 1049 C C . ARG A 1 128 ? -0.641 17.474 6.430 1.00 76.38 128 ARG A C 1
ATOM 1051 O O . ARG A 1 128 ? -0.407 16.998 5.324 1.00 76.38 128 ARG A O 1
ATOM 1058 N N . THR A 1 129 ? 0.302 18.026 7.189 1.00 74.19 129 THR A N 1
ATOM 1059 C CA . THR A 1 129 ? 1.707 18.127 6.775 1.00 74.19 129 THR A CA 1
ATOM 1060 C C . THR A 1 129 ? 2.357 16.752 6.692 1.00 74.19 129 THR A C 1
ATOM 1062 O O . THR A 1 129 ? 2.972 16.447 5.678 1.00 74.19 129 THR A O 1
ATOM 1065 N N . SER A 1 130 ? 2.149 15.890 7.687 1.00 79.69 130 SER A N 1
ATOM 1066 C CA . SER A 1 130 ? 2.645 14.509 7.682 1.00 79.69 130 SER A CA 1
ATOM 1067 C C . SER A 1 130 ? 2.049 13.679 6.544 1.00 79.69 130 SER A C 1
ATOM 1069 O O . SER A 1 130 ? 2.775 12.920 5.909 1.00 79.69 130 SER A O 1
ATOM 1071 N N . ILE A 1 131 ? 0.758 13.863 6.243 1.00 82.19 131 ILE A N 1
ATOM 1072 C CA . ILE A 1 131 ? 0.078 13.192 5.125 1.00 82.19 131 ILE A CA 1
ATOM 1073 C C . ILE A 1 131 ? 0.710 13.595 3.791 1.00 82.19 131 ILE A C 1
ATOM 1075 O O . ILE A 1 131 ? 1.097 12.732 3.006 1.00 82.19 131 ILE A O 1
ATOM 1079 N N . LEU A 1 132 ? 0.845 14.901 3.542 1.00 82.81 132 LEU A N 1
ATOM 1080 C CA . LEU A 1 132 ? 1.441 15.409 2.304 1.00 82.81 132 LEU A CA 1
ATOM 1081 C C . LEU A 1 132 ? 2.888 14.942 2.150 1.00 82.81 132 LEU A C 1
ATOM 1083 O O . LEU A 1 132 ? 3.289 14.512 1.071 1.00 82.81 132 LEU A O 1
ATOM 1087 N N . LEU A 1 133 ? 3.656 14.986 3.239 1.00 84.81 133 LEU A N 1
ATOM 1088 C CA . LEU A 1 133 ? 5.058 14.606 3.222 1.00 84.81 133 LEU A CA 1
ATOM 1089 C C . LEU A 1 133 ? 5.224 13.104 2.958 1.00 84.81 133 LEU A C 1
ATOM 1091 O O . LEU A 1 133 ? 5.976 12.717 2.067 1.00 84.81 133 LEU A O 1
ATOM 1095 N N . SER A 1 134 ? 4.475 12.255 3.667 1.00 84.88 134 SER A N 1
ATOM 1096 C CA . SER A 1 134 ? 4.528 10.801 3.474 1.00 84.88 134 SER A CA 1
ATOM 1097 C C . SER A 1 134 ? 4.050 10.395 2.081 1.00 84.88 134 SER A C 1
ATOM 1099 O O . SER A 1 134 ? 4.631 9.500 1.473 1.00 84.88 134 SER A O 1
ATOM 1101 N N . SER A 1 135 ? 3.045 11.087 1.540 1.00 87.62 135 SER A N 1
ATOM 1102 C CA . SER A 1 135 ? 2.503 10.812 0.210 1.00 87.62 135 SER A CA 1
ATOM 1103 C C . SER A 1 135 ? 3.502 11.034 -0.926 1.00 87.62 135 SER A C 1
ATOM 1105 O O . SER A 1 135 ? 3.302 10.496 -2.011 1.00 87.62 135 SER A O 1
ATOM 1107 N N . VAL A 1 136 ? 4.554 11.821 -0.698 1.00 88.31 136 VAL A N 1
ATOM 1108 C CA . VAL A 1 136 ? 5.600 12.093 -1.692 1.00 88.31 136 VAL A CA 1
ATOM 1109 C C . VAL A 1 136 ? 6.881 11.345 -1.345 1.00 88.31 136 VAL A C 1
ATOM 1111 O O . VAL A 1 136 ? 7.437 10.658 -2.198 1.00 88.31 136 VAL A O 1
ATOM 1114 N N . ILE A 1 137 ? 7.332 11.427 -0.089 1.00 88.88 137 ILE A N 1
ATOM 1115 C CA . ILE A 1 137 ? 8.592 10.813 0.345 1.00 88.88 137 ILE A CA 1
ATOM 1116 C C . ILE A 1 137 ? 8.526 9.292 0.229 1.00 88.88 137 ILE A C 1
ATOM 1118 O O . ILE A 1 137 ? 9.477 8.692 -0.265 1.00 88.88 137 ILE A O 1
ATOM 1122 N N . THR A 1 138 ? 7.430 8.656 0.654 1.00 87.00 138 THR A N 1
ATOM 1123 C CA . THR A 1 138 ? 7.348 7.189 0.667 1.00 87.00 138 THR A CA 1
ATOM 1124 C C . THR A 1 138 ? 7.410 6.601 -0.749 1.00 87.00 138 THR A C 1
ATOM 1126 O O . THR A 1 138 ? 8.273 5.750 -0.978 1.00 87.00 138 THR A O 1
ATOM 1129 N N . PRO A 1 139 ? 6.597 7.057 -1.728 1.00 88.25 139 PRO A N 1
ATOM 1130 C CA . PRO A 1 139 ? 6.715 6.575 -3.104 1.00 88.25 139 PRO A CA 1
ATOM 1131 C C . PRO A 1 139 ? 8.061 6.903 -3.748 1.00 88.25 139 PRO A C 1
ATOM 1133 O O . PRO A 1 139 ? 8.612 6.064 -4.456 1.00 88.25 139 PRO A O 1
ATOM 1136 N N . LEU A 1 140 ? 8.615 8.090 -3.478 1.00 88.44 140 LEU A N 1
ATOM 1137 C CA . LEU A 1 140 ? 9.913 8.496 -4.016 1.00 88.44 140 LEU A CA 1
ATOM 1138 C C . LEU A 1 140 ? 11.036 7.592 -3.499 1.00 88.44 140 LEU A C 1
ATOM 1140 O O . LEU A 1 140 ? 11.879 7.142 -4.273 1.00 88.44 140 LEU A O 1
ATOM 1144 N N . PHE A 1 141 ? 11.028 7.291 -2.201 1.00 89.00 141 PHE A N 1
ATOM 1145 C CA . PHE A 1 141 ? 12.016 6.414 -1.587 1.00 89.00 141 PHE A CA 1
ATOM 1146 C C . PHE A 1 141 ? 11.905 4.987 -2.124 1.00 89.00 141 PHE A C 1
ATOM 1148 O O . PHE A 1 141 ? 12.920 4.398 -2.487 1.00 89.00 141 PHE A O 1
ATOM 1155 N N . ALA A 1 142 ? 10.684 4.452 -2.238 1.00 86.69 142 ALA A N 1
ATOM 1156 C CA . ALA A 1 142 ? 10.451 3.143 -2.842 1.00 86.69 142 ALA A CA 1
ATOM 1157 C C . ALA A 1 142 ? 10.962 3.101 -4.290 1.00 86.69 142 ALA A C 1
ATOM 1159 O O . ALA A 1 142 ? 11.705 2.191 -4.648 1.00 86.69 142 ALA A O 1
ATOM 1160 N N . TRP A 1 143 ? 10.635 4.112 -5.098 1.00 86.50 143 TRP A N 1
ATOM 1161 C CA . TRP A 1 143 ? 11.093 4.204 -6.484 1.00 86.50 143 TRP A CA 1
ATOM 1162 C C . TRP A 1 143 ? 12.625 4.235 -6.588 1.00 86.50 143 TRP A C 1
ATOM 1164 O O . TRP A 1 143 ? 13.198 3.461 -7.352 1.00 86.50 143 TRP A O 1
ATOM 1174 N N . ILE A 1 144 ? 13.304 5.048 -5.768 1.00 85.62 144 ILE A N 1
ATOM 1175 C CA . ILE A 1 144 ? 14.776 5.103 -5.725 1.00 85.62 144 ILE A CA 1
ATOM 1176 C C . ILE A 1 144 ? 15.368 3.758 -5.298 1.00 85.62 144 ILE A C 1
ATOM 1178 O O . ILE A 1 144 ? 16.345 3.306 -5.895 1.00 85.62 144 ILE A O 1
ATOM 1182 N N . LEU A 1 145 ? 14.793 3.119 -4.278 1.00 85.69 145 LEU A N 1
ATOM 1183 C CA . LEU A 1 145 ? 15.239 1.821 -3.783 1.00 85.69 145 LEU A CA 1
ATOM 1184 C C . LEU A 1 145 ? 15.144 0.761 -4.891 1.00 85.69 145 LEU A C 1
ATOM 1186 O O . LEU A 1 145 ? 16.131 0.095 -5.184 1.00 85.69 145 LEU A O 1
ATOM 1190 N N . PHE A 1 146 ? 14.002 0.641 -5.567 1.00 81.25 146 PHE A N 1
ATOM 1191 C CA . PHE A 1 146 ? 13.839 -0.333 -6.651 1.00 81.25 146 PHE A CA 1
ATOM 1192 C C . PHE A 1 146 ? 14.741 -0.039 -7.854 1.00 81.25 146 PHE A C 1
ATOM 1194 O O . PHE A 1 146 ? 15.406 -0.949 -8.351 1.00 81.25 146 PHE A O 1
ATOM 1201 N N . ALA A 1 147 ? 14.841 1.228 -8.260 1.00 81.44 147 ALA A N 1
ATOM 1202 C CA . ALA A 1 147 ? 15.649 1.621 -9.408 1.00 81.44 147 ALA A CA 1
ATOM 1203 C C . ALA A 1 147 ? 17.159 1.463 -9.159 1.00 81.44 147 ALA A C 1
ATOM 1205 O O . ALA A 1 147 ? 17.872 0.983 -10.036 1.00 81.44 147 ALA A O 1
ATOM 1206 N N . LYS A 1 148 ? 17.663 1.866 -7.982 1.00 80.88 148 LYS A N 1
ATOM 1207 C CA . LYS A 1 148 ? 19.111 1.913 -7.705 1.00 80.88 148 LYS A CA 1
ATOM 1208 C C . LYS A 1 148 ? 19.649 0.723 -6.922 1.00 80.88 148 LYS A C 1
ATOM 1210 O O . LYS A 1 148 ? 20.786 0.333 -7.154 1.00 80.88 148 LYS A O 1
ATOM 1215 N N . LEU A 1 149 ? 18.884 0.190 -5.970 1.00 75.75 149 LEU A N 1
ATOM 1216 C CA . LEU A 1 149 ? 19.348 -0.926 -5.140 1.00 75.75 149 LEU A CA 1
ATOM 1217 C C . LEU A 1 149 ? 19.103 -2.263 -5.837 1.00 75.75 149 LEU A C 1
ATOM 1219 O O . LEU A 1 149 ? 19.958 -3.141 -5.793 1.00 75.75 149 LEU A O 1
ATOM 1223 N N . PHE A 1 150 ? 17.944 -2.403 -6.482 1.00 77.00 150 PHE A N 1
ATOM 1224 C CA . PHE A 1 150 ? 17.531 -3.660 -7.102 1.00 77.00 150 PHE A CA 1
ATOM 1225 C C . PHE A 1 150 ? 17.706 -3.693 -8.622 1.00 77.00 150 PHE A C 1
ATOM 1227 O O . PHE A 1 150 ? 17.625 -4.774 -9.190 1.00 77.00 150 PHE A O 1
ATOM 1234 N N . TYR A 1 151 ? 17.969 -2.554 -9.275 1.00 68.69 151 TYR A N 1
ATOM 1235 C CA . TYR A 1 151 ? 18.055 -2.441 -10.740 1.00 68.69 151 TYR A CA 1
ATOM 1236 C C . TYR A 1 151 ? 16.812 -2.993 -11.465 1.00 68.69 151 TYR A C 1
ATOM 1238 O O . TYR A 1 151 ? 16.897 -3.463 -12.598 1.00 68.69 151 TYR A O 1
ATOM 1246 N N . ILE A 1 152 ? 15.644 -2.935 -10.814 1.00 73.81 152 ILE A N 1
ATOM 1247 C CA . ILE A 1 152 ? 14.369 -3.391 -11.375 1.00 73.81 152 ILE A CA 1
ATOM 1248 C C . ILE A 1 152 ? 13.548 -2.157 -11.742 1.00 73.81 152 ILE A C 1
ATOM 1250 O O . ILE A 1 152 ? 13.233 -1.329 -10.883 1.00 73.81 152 ILE A O 1
ATOM 1254 N N . THR A 1 153 ? 13.168 -2.044 -13.014 1.00 62.28 153 THR A N 1
ATOM 1255 C CA . THR A 1 153 ? 12.191 -1.043 -13.451 1.00 62.28 153 THR A CA 1
ATOM 1256 C C . THR A 1 153 ? 10.793 -1.568 -13.171 1.00 62.28 153 THR A C 1
ATOM 1258 O O . THR A 1 153 ? 10.352 -2.548 -13.769 1.00 62.28 153 THR A O 1
ATOM 1261 N N . LEU A 1 154 ? 10.102 -0.915 -12.241 1.00 65.06 154 LEU A N 1
ATOM 1262 C CA . LEU A 1 154 ? 8.664 -1.096 -12.064 1.00 65.06 154 LEU A CA 1
ATOM 1263 C C . LEU A 1 154 ? 7.920 -0.580 -13.315 1.00 65.06 154 LEU A C 1
ATOM 1265 O O . LEU A 1 154 ? 8.471 0.265 -14.029 1.00 65.06 154 LEU A O 1
ATOM 1269 N N . PRO A 1 155 ? 6.708 -1.086 -13.597 1.00 54.03 155 PRO A N 1
ATOM 1270 C CA . PRO A 1 155 ? 5.842 -0.523 -14.632 1.00 54.03 155 PRO A CA 1
ATOM 1271 C C . PRO A 1 155 ? 5.485 0.954 -14.373 1.00 54.03 155 PRO A C 1
ATOM 1273 O O . PRO A 1 155 ? 5.469 1.407 -13.200 1.00 54.03 155 PRO A O 1
#

Secondary structure (DSSP, 8-state):
--------SSSSTT-----HHHHHHHHHHHHHHHHHHHHHHHHHHHHHHHHHTT-HHHHGGG--SS-TT--HHHHHHHHHHHHHHHHHHHHHHHHSTTSSHHHHHHHHHHHHHHHHHHHHHHHHHHHHHHHHHHHHHHHHHHHHIIIIIS-----

Radius of gyration: 25.61 Å; chains: 1; bounding box: 82×63×54 Å

Sequence (155 aa):
MTEEFIVLENSDFLSISIDFEKSHLFFPRIIIGVIILLLVIIGVKELVKRIRAGNLKESIKGFRFFEENYDKLKLYGSIVSVACYFYFMDIIGRFFPNQGLGFLITSIPFMFIMSFLLVGKENFKIHRTSILLSSVITPLFAWILFAKLFYITLP

pLDDT: mean 75.96, std 14.7, range [38.22, 95.94]